Protein AF-A0A0K8Q835-F1 (afdb_monomer_lite)

Radius of gyration: 23.14 Å; chains: 1; bounding box: 72×34×71 Å

Foldseek 3Di:
DDDDDQLVVVVVVQVCLCVVLVAQAEEAEALAQRDQPQARLLNHHDCPPRPPPPDDGDPRYHYFYAQFLVPDPPNPDALVNSLVRRVVVCCVPPNPSRYSYYDDDCQHDSSPRGHHGPCNVVPDPDDDPPPPPPPDPPPDDDDDDDDDDDDD

Secondary structure (DSSP, 8-state):
---SSHHHHHHHHHHHHHHHHT--EEEEETT----SSHHHHHH----TTTTTT--SPPSSEEEE----GGG-SSTT--HHHHHHHHHHHHHHHT-GGGEEEE---SSBTTTTSBPPPTTTGGGS--S-------------PPPPPPP-----

Sequence (152 aa):
MLFNSGAEAVENAVKVARLATGRDAVVAFDHAYHGRTNLTMALTAKAMPYKTNFGPFAPEVYRMPMSYPFREENPSISGAEAAKRAITMIEKQIGGEQVAAIIIEPIQGEGGFIVPAEASCRRWPRGPRTRASSSSPTRSSPASAAPANGSP

pLDDT: mean 85.89, std 21.52, range [29.97, 98.75]

Structure (mmCIF, N/CA/C/O backbone):
data_AF-A0A0K8Q835-F1
#
_entry.id   AF-A0A0K8Q835-F1
#
loop_
_atom_site.group_PDB
_atom_site.id
_atom_site.type_symbol
_atom_site.label_atom_id
_atom_site.label_alt_id
_atom_site.label_comp_id
_atom_site.label_asym_id
_atom_site.label_entity_id
_atom_site.label_seq_id
_atom_site.pdbx_PDB_ins_code
_atom_site.Cartn_x
_atom_site.Cartn_y
_atom_site.Cartn_z
_atom_site.occupancy
_atom_site.B_iso_or_equiv
_atom_site.auth_seq_id
_atom_site.auth_comp_id
_atom_site.auth_asym_id
_atom_site.auth_atom_id
_atom_site.pdbx_PDB_model_num
ATOM 1 N N . MET A 1 1 ? -18.922 8.731 -4.959 1.00 75.62 1 MET A N 1
ATOM 2 C CA . MET A 1 1 ? -18.212 9.839 -4.278 1.00 75.62 1 MET A CA 1
ATOM 3 C C . MET A 1 1 ? -17.278 10.489 -5.285 1.00 75.62 1 MET A C 1
ATOM 5 O O . MET A 1 1 ? -16.808 9.776 -6.164 1.00 75.62 1 MET A O 1
ATOM 9 N N . LEU A 1 2 ? -17.039 11.796 -5.174 1.00 88.81 2 LEU A N 1
ATOM 10 C CA . LEU A 1 2 ? -16.079 12.556 -5.986 1.00 88.81 2 LEU A CA 1
ATOM 11 C C . LEU A 1 2 ? -15.165 13.343 -5.035 1.00 88.81 2 LEU A C 1
ATOM 13 O O . LEU A 1 2 ? -15.630 13.765 -3.977 1.00 88.81 2 LEU A O 1
ATOM 17 N N . PHE A 1 3 ? -13.893 13.509 -5.401 1.00 95.31 3 PHE A N 1
ATOM 18 C CA . PHE A 1 3 ? -12.856 14.168 -4.594 1.00 95.31 3 PHE A CA 1
ATOM 19 C C . PHE A 1 3 ? -11.970 15.055 -5.477 1.00 95.31 3 PHE A C 1
ATOM 21 O O . PHE A 1 3 ? -12.052 14.967 -6.703 1.00 95.31 3 PHE A O 1
ATOM 28 N N . ASN A 1 4 ? -11.111 15.877 -4.870 1.00 95.94 4 ASN A N 1
ATOM 29 C CA . ASN A 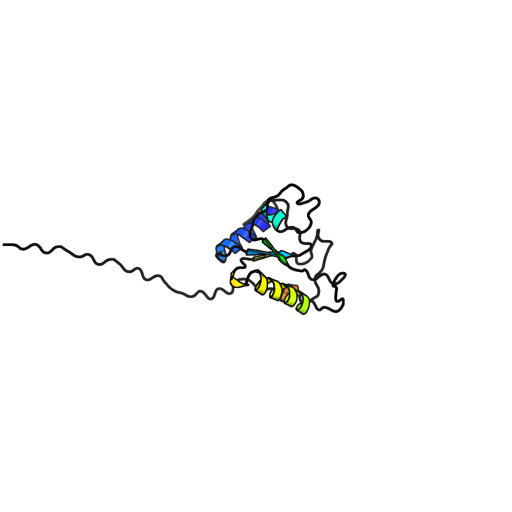1 4 ? -10.275 16.840 -5.594 1.00 95.94 4 ASN A CA 1
ATOM 30 C C . ASN A 1 4 ? -8.906 16.262 -5.975 1.00 95.94 4 ASN A C 1
ATOM 32 O O . ASN A 1 4 ? -8.317 16.651 -6.979 1.00 95.94 4 ASN A O 1
ATOM 36 N N . SER A 1 5 ? -8.383 15.340 -5.168 1.00 97.31 5 SER A N 1
ATOM 37 C CA . SER A 1 5 ? -7.035 14.794 -5.301 1.00 97.31 5 SER A CA 1
ATOM 38 C C . SER A 1 5 ? -7.007 13.267 -5.255 1.00 97.31 5 SER A C 1
ATOM 40 O O . SER A 1 5 ? -7.873 12.611 -4.671 1.00 97.31 5 SER A O 1
ATOM 42 N N . GLY A 1 6 ? -5.945 12.685 -5.822 1.00 96.31 6 GLY A N 1
ATOM 43 C CA . GL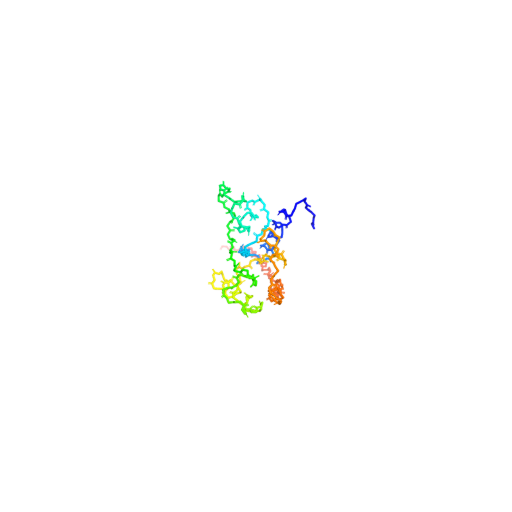Y A 1 6 ? -5.688 11.247 -5.712 1.00 96.31 6 GLY A CA 1
ATOM 44 C C . GLY A 1 6 ? -5.484 10.791 -4.263 1.00 96.31 6 GLY A C 1
ATOM 45 O O . GLY A 1 6 ? -5.922 9.703 -3.900 1.00 96.31 6 GLY A O 1
ATOM 46 N N . ALA A 1 7 ? -4.900 11.643 -3.412 1.00 97.81 7 ALA A N 1
ATOM 47 C CA . ALA A 1 7 ? -4.722 11.331 -1.997 1.00 97.81 7 ALA A CA 1
ATOM 48 C C . ALA A 1 7 ? -6.073 11.208 -1.271 1.00 97.81 7 ALA A C 1
ATOM 50 O O . ALA A 1 7 ? -6.296 10.221 -0.576 1.00 97.81 7 ALA A O 1
ATOM 51 N N . GLU A 1 8 ? -7.009 12.139 -1.493 1.00 98.19 8 GLU A N 1
ATOM 52 C CA . GLU A 1 8 ? -8.368 12.041 -0.935 1.00 98.19 8 GLU A CA 1
ATOM 53 C C . GLU A 1 8 ? -9.107 10.798 -1.440 1.00 98.19 8 GLU A C 1
ATOM 55 O O . GLU A 1 8 ? -9.829 10.155 -0.673 1.00 98.19 8 GLU A O 1
ATOM 60 N N . ALA A 1 9 ? -8.922 10.435 -2.713 1.00 98.19 9 ALA A N 1
ATOM 61 C CA . ALA A 1 9 ? -9.507 9.218 -3.263 1.00 98.19 9 ALA A CA 1
ATOM 62 C C . ALA A 1 9 ? -8.988 7.965 -2.537 1.00 98.19 9 ALA A C 1
ATOM 64 O O . ALA A 1 9 ? -9.788 7.114 -2.145 1.00 98.19 9 ALA A O 1
ATOM 65 N N . VAL A 1 10 ? -7.675 7.876 -2.293 1.00 98.38 10 VAL A N 1
ATOM 66 C CA . VAL A 1 10 ? -7.070 6.764 -1.542 1.00 98.38 10 VAL A CA 1
ATOM 67 C C . VAL A 1 10 ? -7.539 6.746 -0.088 1.00 98.38 10 VAL A C 1
ATOM 69 O O . VAL A 1 10 ? -7.933 5.691 0.408 1.00 98.38 10 VAL A O 1
ATOM 72 N N . GLU A 1 11 ? -7.551 7.889 0.599 1.00 98.62 11 GLU A N 1
ATOM 73 C CA . GLU A 1 11 ? -8.015 7.943 1.989 1.00 98.62 11 GLU A CA 1
ATOM 74 C C . GLU A 1 11 ? -9.463 7.476 2.127 1.00 98.62 11 GLU A C 1
ATOM 76 O O . GLU A 1 11 ? -9.788 6.697 3.025 1.00 98.62 11 GLU A O 1
ATOM 81 N N . ASN A 1 12 ? -10.343 7.899 1.217 1.00 98.31 12 ASN A N 1
ATOM 82 C CA . ASN A 1 12 ? -11.736 7.475 1.262 1.00 98.31 12 ASN A CA 1
ATOM 83 C C . ASN A 1 12 ? -11.921 6.012 0.844 1.00 98.31 12 ASN A C 1
ATOM 85 O O . ASN A 1 12 ? -12.782 5.344 1.414 1.00 98.31 12 ASN A O 1
ATOM 89 N N . ALA A 1 13 ? -11.092 5.476 -0.057 1.00 98.31 13 ALA A N 1
ATOM 90 C CA . ALA A 1 13 ? -11.078 4.043 -0.342 1.00 98.31 13 ALA A CA 1
ATOM 91 C C . ALA A 1 13 ? -10.713 3.222 0.910 1.00 98.31 13 ALA A C 1
ATOM 93 O O . ALA A 1 13 ? -11.407 2.257 1.233 1.00 98.31 13 ALA A O 1
ATOM 94 N N . VAL A 1 14 ? -9.690 3.643 1.666 1.00 98.44 14 VAL A N 1
ATOM 95 C CA . VAL A 1 14 ? -9.309 2.998 2.935 1.00 98.44 14 VAL A CA 1
ATOM 96 C C . VAL A 1 14 ? -10.415 3.128 3.983 1.00 98.44 14 VAL A C 1
ATOM 98 O O . VAL A 1 14 ? -10.734 2.143 4.647 1.00 98.44 14 VAL A O 1
ATOM 101 N N . LYS A 1 15 ? -11.048 4.302 4.109 1.00 98.25 15 LYS A N 1
ATOM 102 C CA . LYS A 1 15 ? -12.185 4.503 5.026 1.00 98.25 15 LYS A CA 1
ATOM 103 C C . LYS A 1 15 ? -13.333 3.546 4.724 1.00 98.25 15 LYS A C 1
ATOM 105 O O . LYS A 1 15 ? -13.849 2.914 5.640 1.00 98.25 15 LYS A O 1
ATOM 110 N N . VAL A 1 16 ? -13.722 3.430 3.453 1.00 98.38 16 VAL A N 1
ATOM 111 C CA . VAL A 1 16 ? -14.793 2.518 3.030 1.00 98.38 16 VAL A CA 1
ATOM 112 C C . VAL A 1 16 ? -14.408 1.069 3.306 1.00 98.38 16 VAL A C 1
ATOM 114 O O . VAL A 1 16 ? -15.234 0.330 3.831 1.00 98.38 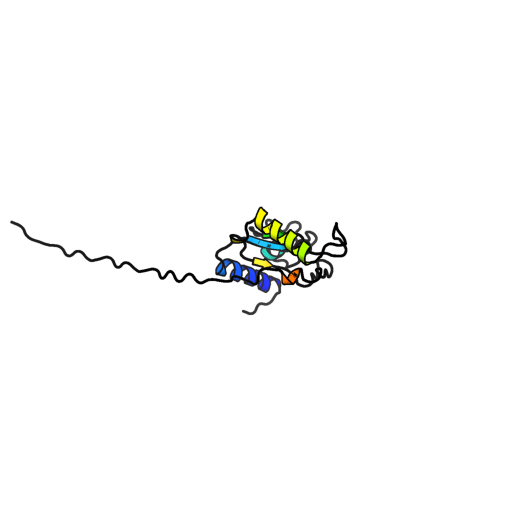16 VAL A O 1
ATOM 117 N N . ALA A 1 17 ? -13.169 0.665 3.010 1.00 98.19 17 ALA A N 1
ATOM 118 C CA . ALA A 1 17 ? -12.713 -0.698 3.263 1.00 98.19 17 ALA A CA 1
ATOM 119 C C . ALA A 1 17 ? -12.744 -1.046 4.758 1.00 98.19 17 ALA A C 1
ATOM 121 O O . ALA A 1 17 ? -13.396 -2.017 5.132 1.00 98.19 17 ALA A O 1
ATOM 122 N N . ARG A 1 18 ? -12.131 -0.214 5.614 1.00 98.50 18 ARG A N 1
ATOM 123 C CA . ARG A 1 18 ? -12.132 -0.407 7.074 1.00 98.50 18 ARG A CA 1
ATOM 124 C C . ARG A 1 18 ? -13.547 -0.472 7.640 1.00 98.50 18 ARG A C 1
ATOM 126 O O . ARG A 1 18 ? -13.853 -1.378 8.410 1.00 98.50 18 ARG A O 1
ATOM 133 N N . LEU A 1 19 ? -14.427 0.436 7.210 1.00 98.25 19 LEU A N 1
ATOM 134 C CA . LEU A 1 19 ? -15.829 0.446 7.632 1.00 98.25 19 LEU A CA 1
ATOM 135 C C . LEU A 1 19 ? -16.577 -0.818 7.184 1.00 98.25 19 LEU A C 1
ATOM 137 O O . LEU A 1 19 ? -17.313 -1.402 7.972 1.00 98.25 19 LEU A O 1
ATOM 141 N N . ALA A 1 20 ? -16.409 -1.234 5.928 1.00 98.31 20 ALA A N 1
ATOM 142 C CA . ALA A 1 20 ? -17.141 -2.362 5.360 1.00 98.31 20 ALA A CA 1
ATOM 143 C C . ALA A 1 20 ? -16.693 -3.712 5.933 1.00 98.31 20 ALA A C 1
ATOM 145 O O . ALA A 1 20 ? -17.505 -4.630 6.031 1.00 98.31 20 ALA A O 1
ATOM 146 N N . THR A 1 21 ? -15.413 -3.852 6.287 1.00 96.94 21 THR A N 1
ATOM 147 C CA . THR A 1 21 ? -14.876 -5.103 6.832 1.00 96.94 21 THR A CA 1
ATOM 148 C C . THR A 1 21 ? -14.859 -5.143 8.357 1.00 96.94 21 THR A C 1
ATOM 150 O O . THR A 1 21 ? -14.796 -6.238 8.907 1.00 96.94 21 THR A O 1
ATOM 153 N N . GLY A 1 22 ? -14.865 -3.988 9.034 1.00 98.00 22 GLY A N 1
ATOM 154 C CA . GLY A 1 22 ? -14.648 -3.888 10.482 1.00 98.00 22 GLY A CA 1
ATOM 155 C C . GLY A 1 22 ? -13.226 -4.273 10.905 1.00 98.00 22 GLY A C 1
ATOM 156 O O . GLY A 1 22 ? -13.042 -4.833 11.978 1.00 98.00 22 GLY A O 1
ATOM 157 N N . ARG A 1 23 ? -12.240 -4.048 10.029 1.00 98.25 23 ARG A N 1
ATOM 158 C CA . ARG A 1 23 ? -10.836 -4.464 10.203 1.00 98.25 23 ARG A CA 1
ATOM 159 C C . ARG A 1 23 ? -9.919 -3.261 10.033 1.00 98.25 23 ARG A C 1
ATOM 161 O O . ARG A 1 23 ? -10.296 -2.315 9.339 1.00 98.25 23 ARG A O 1
ATOM 168 N N . ASP A 1 24 ? -8.699 -3.345 10.556 1.00 98.50 24 ASP A N 1
ATOM 169 C CA . ASP A 1 24 ? -7.794 -2.192 10.604 1.00 98.50 24 ASP A CA 1
ATOM 170 C C . ASP A 1 24 ? -6.651 -2.247 9.586 1.00 98.50 24 ASP A C 1
ATOM 172 O O . ASP A 1 24 ? -6.313 -1.213 8.990 1.00 98.50 24 ASP A O 1
ATOM 176 N N . ALA A 1 25 ? -6.074 -3.429 9.347 1.00 98.62 25 ALA A N 1
ATOM 177 C CA . ALA A 1 25 ? -4.826 -3.546 8.604 1.00 98.62 25 ALA A CA 1
ATOM 178 C C . ALA A 1 25 ? -4.997 -3.221 7.114 1.00 98.62 25 ALA A C 1
ATOM 180 O O . ALA A 1 25 ? -5.876 -3.749 6.424 1.00 98.62 25 ALA A O 1
ATOM 181 N N . VAL A 1 26 ? -4.105 -2.378 6.597 1.00 98.75 26 VAL A N 1
ATOM 182 C CA . VAL A 1 26 ? -4.006 -2.042 5.175 1.00 98.75 26 VAL A CA 1
ATOM 183 C C . VAL A 1 26 ? -2.644 -2.475 4.657 1.00 98.75 26 VAL A C 1
ATOM 185 O O . VAL A 1 26 ? -1.606 -2.093 5.193 1.00 98.75 26 VAL A O 1
ATOM 188 N N . VAL A 1 27 ? -2.645 -3.266 3.591 1.00 98.75 27 VAL A N 1
ATOM 189 C CA . VAL A 1 27 ? -1.427 -3.743 2.938 1.00 98.75 27 VAL A CA 1
ATOM 190 C C . VAL A 1 27 ? -1.114 -2.869 1.730 1.00 98.75 27 VAL A C 1
ATOM 192 O O . VAL A 1 27 ? -1.941 -2.750 0.828 1.00 98.75 27 VAL A O 1
ATOM 195 N N . ALA A 1 28 ? 0.093 -2.311 1.696 1.00 98.50 28 ALA A N 1
ATOM 196 C CA . ALA A 1 28 ? 0.700 -1.662 0.536 1.00 98.50 28 ALA A CA 1
ATOM 197 C C . ALA A 1 28 ? 1.971 -2.421 0.111 1.00 98.50 28 ALA A C 1
ATOM 199 O O . ALA A 1 28 ? 2.420 -3.340 0.799 1.00 98.50 28 ALA A O 1
ATOM 200 N N . PHE A 1 29 ? 2.571 -2.042 -1.015 1.00 98.56 29 PHE A N 1
ATOM 201 C CA . PHE A 1 29 ? 3.712 -2.763 -1.588 1.00 98.56 29 PHE A CA 1
ATOM 202 C C . PHE A 1 29 ? 5.003 -1.951 -1.565 1.00 98.56 29 PHE A C 1
ATOM 204 O O . PHE A 1 29 ? 4.997 -0.720 -1.457 1.00 98.56 29 PHE A O 1
ATOM 211 N N . ASP A 1 30 ? 6.126 -2.650 -1.689 1.00 98.56 30 ASP A N 1
ATOM 212 C CA . ASP A 1 30 ? 7.397 -2.025 -2.041 1.00 98.56 30 ASP A CA 1
ATOM 213 C C . ASP A 1 30 ? 7.254 -1.196 -3.319 1.00 98.56 30 ASP A C 1
ATOM 215 O O . ASP A 1 30 ? 6.479 -1.535 -4.209 1.00 98.56 30 ASP A O 1
ATOM 219 N N . HIS A 1 31 ? 7.987 -0.083 -3.390 1.00 98.31 31 HIS A N 1
ATOM 220 C CA . HIS A 1 31 ? 7.946 0.893 -4.490 1.00 98.31 31 HIS A CA 1
ATOM 221 C C . HIS A 1 31 ? 6.613 1.644 -4.690 1.00 98.31 31 HIS A C 1
ATOM 223 O O . HIS A 1 31 ? 6.520 2.458 -5.604 1.00 98.31 31 HIS A O 1
ATOM 229 N N . ALA A 1 32 ? 5.608 1.445 -3.831 1.00 98.31 32 ALA A N 1
ATOM 230 C CA . ALA A 1 32 ? 4.316 2.119 -3.963 1.00 98.31 32 ALA A CA 1
ATOM 231 C C . ALA A 1 32 ? 4.383 3.633 -3.693 1.00 98.31 32 ALA A C 1
ATOM 233 O O . ALA A 1 32 ? 5.147 4.096 -2.833 1.00 98.31 32 ALA A O 1
ATOM 234 N N . TYR A 1 33 ? 3.509 4.387 -4.361 1.00 98.56 33 TYR A N 1
ATOM 235 C CA . TYR A 1 33 ? 3.228 5.791 -4.070 1.00 98.56 33 TYR A CA 1
ATOM 236 C C . TYR A 1 33 ? 1.724 6.059 -4.094 1.00 98.56 33 TYR A C 1
ATOM 238 O O . TYR A 1 33 ? 1.041 5.830 -5.087 1.00 98.56 33 TYR A O 1
ATOM 246 N N . HIS A 1 34 ? 1.203 6.597 -2.992 1.00 98.56 34 HIS A N 1
ATOM 247 C CA . HIS A 1 34 ? -0.237 6.809 -2.830 1.00 98.56 34 HIS A CA 1
ATOM 248 C C . HIS A 1 34 ? -0.621 8.233 -2.419 1.00 98.56 34 HIS A C 1
ATOM 250 O O . HIS A 1 34 ? -1.808 8.521 -2.274 1.00 98.56 34 HIS A O 1
ATOM 256 N N . GLY A 1 35 ? 0.351 9.135 -2.248 1.00 97.81 35 GLY A N 1
ATOM 257 C CA . GLY A 1 35 ? 0.099 10.541 -1.936 1.00 97.81 35 GLY A CA 1
ATOM 258 C C . GLY A 1 35 ? 0.969 11.096 -0.810 1.00 97.81 35 GLY A C 1
ATOM 259 O O . GLY A 1 35 ? 1.960 10.491 -0.405 1.00 97.81 35 GLY A O 1
ATOM 260 N N . ARG A 1 36 ? 0.599 12.295 -0.342 1.00 98.38 36 ARG A N 1
ATOM 261 C CA . ARG A 1 36 ? 1.381 13.114 0.605 1.00 98.38 36 ARG A CA 1
ATOM 262 C C . ARG A 1 36 ? 0.617 13.545 1.864 1.00 98.38 36 ARG A C 1
ATOM 264 O O . ARG A 1 36 ? 1.106 14.368 2.627 1.00 98.38 3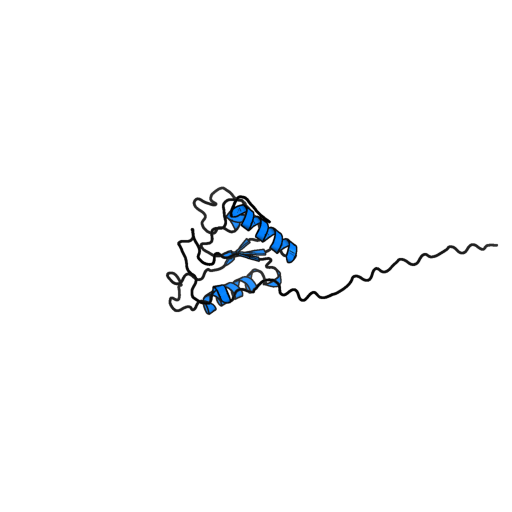6 ARG A O 1
ATOM 271 N N . THR A 1 37 ? -0.578 13.013 2.091 1.00 98.56 37 THR A N 1
ATOM 272 C CA . THR A 1 37 ? -1.266 13.131 3.388 1.00 98.56 37 THR A CA 1
ATOM 273 C C . THR A 1 37 ? -0.684 12.121 4.381 1.00 98.56 37 THR A C 1
ATOM 275 O O . THR A 1 37 ? 0.031 11.208 3.978 1.00 98.56 37 THR A O 1
ATOM 278 N N . ASN A 1 38 ? -0.969 12.237 5.683 1.00 98.69 38 ASN A N 1
ATOM 279 C CA . ASN A 1 38 ? -0.349 11.370 6.697 1.00 98.69 38 ASN A CA 1
ATOM 280 C C . ASN A 1 38 ? -0.550 9.862 6.416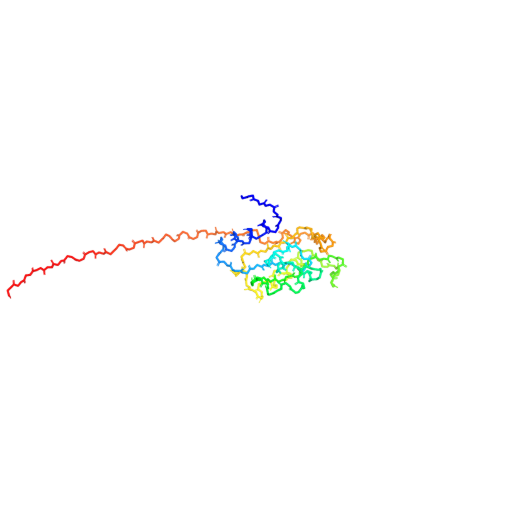 1.00 98.69 38 ASN A C 1
ATOM 282 O O . ASN A 1 38 ? 0.423 9.104 6.409 1.00 98.69 38 ASN A O 1
ATOM 286 N N . LEU A 1 39 ? -1.778 9.439 6.090 1.00 98.69 39 LEU A N 1
ATOM 287 C CA . LEU A 1 39 ? -2.070 8.050 5.718 1.00 98.69 39 LEU A CA 1
ATOM 288 C C . LEU A 1 39 ? -1.424 7.668 4.383 1.00 98.69 39 LEU A C 1
ATOM 290 O O . LEU A 1 39 ? -0.812 6.609 4.263 1.00 98.69 39 LEU A O 1
ATOM 294 N N . THR A 1 40 ? -1.521 8.522 3.366 1.00 98.62 40 THR A N 1
ATOM 295 C CA . THR A 1 40 ? -0.971 8.185 2.046 1.00 98.62 40 THR A CA 1
ATOM 296 C C . THR A 1 40 ? 0.562 8.191 2.015 1.00 98.62 40 THR A C 1
ATOM 298 O O . THR A 1 40 ? 1.155 7.413 1.267 1.00 98.62 40 THR A O 1
ATOM 301 N N . MET A 1 41 ? 1.222 8.946 2.898 1.00 98.62 41 MET A N 1
ATOM 302 C CA . MET A 1 41 ? 2.655 8.827 3.185 1.00 98.62 41 MET A CA 1
ATOM 303 C C . MET A 1 41 ? 2.987 7.511 3.896 1.00 98.62 41 MET A C 1
ATOM 305 O O . MET A 1 41 ? 4.017 6.905 3.596 1.00 98.62 41 MET A O 1
ATOM 309 N N . ALA A 1 42 ? 2.128 7.031 4.804 1.00 98.62 42 ALA A N 1
ATOM 310 C CA . ALA A 1 42 ? 2.286 5.714 5.427 1.00 98.62 42 ALA A CA 1
ATOM 311 C C . ALA A 1 42 ? 2.295 4.601 4.362 1.00 98.62 42 ALA A C 1
ATOM 313 O O . ALA A 1 42 ? 3.208 3.768 4.342 1.00 98.62 42 ALA A O 1
ATOM 314 N N . LEU A 1 43 ? 1.329 4.665 3.436 1.00 98.62 43 LEU A N 1
ATOM 315 C CA . LEU A 1 43 ? 1.168 3.748 2.303 1.00 98.62 43 LEU A CA 1
ATOM 316 C C . LEU A 1 43 ? 2.305 3.873 1.271 1.00 98.62 43 LEU A C 1
ATOM 318 O O . LEU A 1 43 ? 2.722 2.876 0.689 1.00 98.62 43 LEU A O 1
ATOM 322 N N . THR A 1 44 ? 2.857 5.073 1.083 1.00 98.62 44 THR A N 1
ATOM 323 C CA . THR A 1 44 ? 3.997 5.329 0.187 1.00 98.62 44 THR A CA 1
ATOM 324 C C . THR A 1 44 ? 5.286 4.699 0.730 1.00 98.62 44 THR A C 1
ATOM 326 O O . THR A 1 44 ? 5.600 4.798 1.920 1.00 98.62 44 THR A O 1
ATOM 329 N N . ALA A 1 45 ? 6.060 4.042 -0.138 1.00 98.19 45 ALA A N 1
ATOM 330 C CA . ALA A 1 45 ? 7.280 3.330 0.241 1.00 98.19 45 ALA A 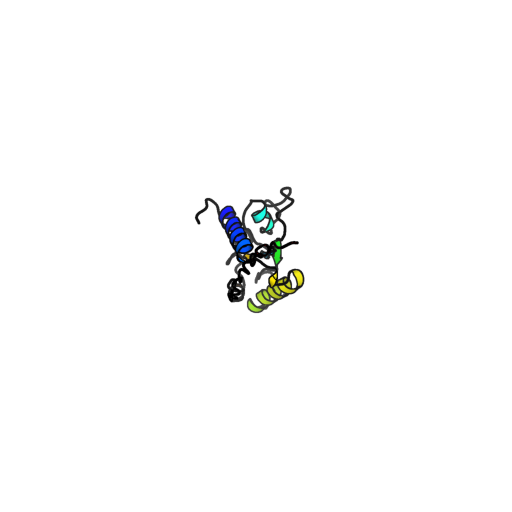CA 1
ATOM 331 C C . ALA A 1 45 ? 8.497 4.261 0.377 1.00 98.19 45 ALA A C 1
ATOM 333 O O . ALA A 1 45 ? 9.180 4.250 1.401 1.00 98.19 45 ALA A O 1
ATOM 334 N N . LYS A 1 46 ? 8.769 5.082 -0.644 1.00 97.25 46 LYS A N 1
ATOM 335 C CA . LYS A 1 46 ? 9.989 5.900 -0.727 1.00 97.25 46 LYS A CA 1
ATOM 336 C C . LYS A 1 46 ? 9.992 7.019 0.321 1.00 97.25 46 LYS A C 1
ATOM 338 O O . LYS A 1 46 ? 9.069 7.827 0.368 1.00 97.25 46 LYS A O 1
ATOM 343 N N . ALA A 1 47 ? 11.051 7.090 1.133 1.00 96.50 47 ALA A N 1
ATOM 344 C CA . ALA A 1 47 ? 11.144 8.064 2.220 1.00 96.50 47 ALA A CA 1
ATOM 345 C C . ALA A 1 47 ? 11.542 9.478 1.766 1.00 96.50 47 ALA A C 1
ATOM 347 O O . ALA A 1 47 ? 10.930 10.449 2.191 1.00 96.50 47 ALA A O 1
ATOM 348 N N . MET A 1 48 ? 12.531 9.619 0.882 1.00 94.50 48 MET A N 1
ATOM 349 C CA . MET A 1 48 ? 12.925 10.923 0.336 1.00 94.50 48 MET A CA 1
ATOM 350 C C . MET A 1 48 ? 12.300 11.151 -1.047 1.00 94.50 48 MET A C 1
ATOM 352 O O . MET A 1 48 ? 12.422 10.268 -1.899 1.00 94.50 48 MET A O 1
ATOM 356 N N . PRO A 1 49 ? 11.687 12.315 -1.325 1.00 95.00 49 PRO A N 1
ATOM 357 C CA . PRO A 1 49 ? 11.436 13.454 -0.429 1.00 95.00 49 PRO A CA 1
ATOM 358 C C . PRO A 1 49 ? 10.088 13.372 0.324 1.00 95.00 49 PRO A C 1
ATOM 360 O O . PRO A 1 49 ? 9.639 14.363 0.887 1.00 95.00 49 PRO A O 1
ATOM 363 N N . TYR A 1 50 ? 9.391 12.233 0.283 1.00 95.31 50 TYR A N 1
ATOM 364 C CA . TYR A 1 50 ? 7.960 12.171 0.603 1.00 95.31 50 TYR A CA 1
ATOM 365 C C . TYR A 1 50 ? 7.605 11.973 2.083 1.00 95.31 50 TYR A C 1
ATOM 367 O O . TYR A 1 50 ? 6.476 12.256 2.449 1.00 95.31 50 TYR A O 1
ATOM 375 N N . LYS A 1 51 ? 8.510 11.463 2.924 1.00 97.81 51 LYS A N 1
ATOM 376 C CA . LYS A 1 51 ? 8.226 11.004 4.302 1.00 97.81 51 LYS A CA 1
ATOM 377 C C . LYS A 1 51 ? 9.203 11.546 5.340 1.00 97.81 51 LYS A C 1
ATOM 379 O O . LYS A 1 51 ? 8.851 11.650 6.512 1.00 97.81 51 LYS A O 1
ATOM 384 N N . THR A 1 52 ? 10.442 11.827 4.953 1.00 97.19 52 THR A N 1
ATOM 385 C CA . THR A 1 52 ? 11.484 12.253 5.894 1.00 97.19 52 THR A CA 1
ATOM 386 C C . THR A 1 52 ? 11.012 13.450 6.720 1.00 97.19 52 THR A C 1
ATOM 388 O O . THR A 1 52 ? 10.605 14.462 6.163 1.00 97.19 52 THR A O 1
ATOM 391 N N . ASN A 1 53 ? 11.069 13.315 8.048 1.00 97.50 53 ASN A N 1
ATOM 392 C CA . ASN A 1 53 ? 10.652 14.317 9.039 1.00 97.50 53 ASN A CA 1
ATOM 393 C C . ASN A 1 53 ? 9.143 14.651 9.100 1.00 97.50 53 ASN A C 1
ATOM 395 O O . ASN A 1 53 ? 8.780 15.622 9.754 1.00 97.50 53 ASN A O 1
ATOM 399 N N . PHE A 1 54 ? 8.257 13.851 8.489 1.00 97.38 54 PHE A N 1
ATOM 400 C CA . PHE A 1 54 ? 6.794 14.070 8.535 1.00 97.38 54 PHE A CA 1
ATOM 401 C C . PHE A 1 54 ? 6.015 13.077 9.416 1.00 97.38 54 PHE A C 1
ATOM 403 O O . PHE A 1 54 ? 4.785 13.118 9.453 1.00 97.38 54 PHE A O 1
ATOM 410 N N . GLY A 1 55 ? 6.710 12.159 10.092 1.00 96.25 55 GLY A N 1
ATOM 411 C CA . GLY A 1 55 ? 6.094 11.188 11.000 1.00 96.25 55 GLY A CA 1
ATOM 412 C C . GLY A 1 55 ? 5.718 11.775 12.374 1.00 96.25 55 GLY A C 1
ATOM 413 O O . GLY A 1 55 ? 6.070 12.917 12.669 1.00 96.25 55 GLY A O 1
ATOM 414 N N . PRO A 1 56 ? 5.056 10.986 13.244 1.00 97.81 56 PRO A N 1
ATOM 415 C CA . PRO A 1 56 ? 4.660 9.590 13.039 1.00 97.81 56 PRO A CA 1
ATOM 416 C C . PRO A 1 56 ? 3.499 9.437 12.040 1.00 97.81 56 PRO A C 1
ATOM 418 O O . PRO A 1 56 ? 2.663 10.325 11.873 1.00 97.81 56 PRO A O 1
ATOM 421 N N . PHE A 1 57 ? 3.470 8.306 11.337 1.00 98.62 57 PHE A N 1
ATOM 422 C CA . PHE A 1 57 ? 2.472 8.021 10.302 1.00 98.62 57 PHE A CA 1
ATOM 423 C C . PHE A 1 57 ? 1.287 7.222 10.841 1.00 98.62 57 PHE A C 1
ATOM 425 O O . PHE A 1 57 ? 1.388 6.585 11.888 1.00 98.62 57 PHE A O 1
ATOM 432 N N . ALA A 1 58 ? 0.187 7.232 10.086 1.00 98.50 58 ALA A N 1
ATOM 433 C CA . ALA A 1 58 ? -1.007 6.456 10.383 1.00 98.50 58 ALA A CA 1
ATOM 434 C C . ALA A 1 58 ? -0.656 4.974 10.638 1.00 98.50 58 ALA A C 1
ATOM 436 O O . ALA A 1 58 ? 0.095 4.386 9.850 1.00 98.50 58 ALA A O 1
ATOM 437 N N . PRO A 1 59 ? -1.189 4.376 11.717 1.00 98.56 59 PRO A N 1
ATOM 438 C CA . PRO A 1 59 ? -0.880 3.004 12.098 1.00 98.56 59 PRO A CA 1
ATOM 439 C C . PRO A 1 59 ? -1.603 1.982 11.208 1.00 98.56 59 PRO A C 1
ATOM 441 O O . PRO A 1 59 ? -2.430 2.335 10.356 1.00 98.56 59 PRO A O 1
ATOM 444 N N . GLU A 1 60 ? -1.313 0.700 11.451 1.00 98.50 60 GLU A N 1
ATOM 445 C CA . GLU A 1 60 ? -1.944 -0.446 10.783 1.00 98.50 60 GLU A CA 1
ATOM 446 C C . GLU A 1 60 ? -1.733 -0.458 9.262 1.00 98.50 60 GLU A C 1
ATOM 448 O O . GLU A 1 60 ? -2.616 -0.826 8.483 1.00 98.50 60 GLU A O 1
ATOM 453 N N . VAL A 1 61 ? -0.536 -0.044 8.834 1.00 98.69 61 VAL A N 1
ATOM 454 C CA . VAL A 1 61 ? -0.074 -0.124 7.446 1.00 98.69 61 VAL A CA 1
ATOM 455 C C . VAL A 1 61 ? 1.113 -1.073 7.353 1.00 98.69 61 VAL A C 1
ATOM 457 O O . VAL A 1 61 ? 2.165 -0.833 7.945 1.00 98.69 61 VAL A O 1
ATOM 460 N N . TYR A 1 62 ? 0.957 -2.121 6.552 1.00 98.75 62 TYR A N 1
ATOM 461 C CA . TYR A 1 62 ? 1.949 -3.175 6.367 1.00 98.75 62 TYR A CA 1
ATOM 462 C C . TYR A 1 62 ? 2.465 -3.176 4.935 1.00 98.75 62 TYR A C 1
ATOM 464 O O . TYR A 1 62 ? 1.715 -2.911 3.994 1.00 98.75 62 TYR A O 1
ATOM 472 N N . ARG A 1 63 ? 3.753 -3.481 4.763 1.00 98.56 63 ARG A N 1
ATOM 473 C CA . ARG A 1 63 ? 4.408 -3.472 3.454 1.00 98.56 63 ARG A CA 1
ATOM 474 C C . ARG A 1 63 ? 4.775 -4.879 3.008 1.00 98.56 63 ARG A C 1
ATOM 476 O O . ARG A 1 63 ? 5.388 -5.618 3.771 1.00 98.56 63 ARG A O 1
ATOM 483 N N . MET A 1 64 ? 4.399 -5.217 1.780 1.00 98.31 64 MET A N 1
ATOM 484 C CA . MET A 1 64 ? 4.621 -6.527 1.169 1.00 98.31 64 MET A CA 1
ATOM 485 C C . MET A 1 64 ? 5.504 -6.432 -0.080 1.00 98.31 64 MET A C 1
ATOM 487 O O . MET A 1 64 ? 5.497 -5.398 -0.757 1.00 98.31 64 MET A O 1
ATOM 491 N N . PRO A 1 65 ? 6.224 -7.514 -0.430 1.00 97.94 65 PRO A N 1
ATOM 492 C CA . PRO A 1 65 ? 7.097 -7.525 -1.593 1.00 97.94 65 PRO A CA 1
ATOM 493 C C . PRO A 1 65 ? 6.297 -7.381 -2.884 1.00 97.94 65 PRO A C 1
ATOM 495 O O . PRO A 1 65 ? 5.307 -8.085 -3.108 1.00 97.94 65 PRO A O 1
ATOM 498 N N . MET A 1 66 ? 6.759 -6.489 -3.754 1.00 97.50 66 MET A N 1
ATOM 499 C CA . MET A 1 66 ? 6.219 -6.313 -5.099 1.00 97.50 66 MET A CA 1
ATOM 500 C C . MET A 1 66 ? 6.754 -7.392 -6.054 1.00 97.50 66 MET A C 1
ATOM 502 O O . MET A 1 66 ? 7.797 -7.994 -5.807 1.00 97.50 66 MET A O 1
ATOM 506 N N . SER A 1 67 ? 6.044 -7.641 -7.156 1.00 97.25 67 SER A N 1
ATOM 507 C CA . SER A 1 67 ? 6.608 -8.352 -8.307 1.00 97.25 67 SER A CA 1
ATOM 508 C C . SER A 1 67 ? 7.355 -7.347 -9.177 1.00 97.25 67 SER A C 1
ATOM 510 O O . SER A 1 67 ? 6.717 -6.529 -9.839 1.00 97.25 67 SER A O 1
ATOM 512 N N . TYR A 1 68 ? 8.687 -7.394 -9.169 1.00 97.38 68 TYR A N 1
ATOM 513 C CA . TYR A 1 68 ? 9.520 -6.489 -9.964 1.00 97.38 68 TYR A CA 1
ATOM 514 C C . TYR A 1 68 ? 10.491 -7.290 -10.840 1.00 97.38 68 TYR A C 1
ATOM 516 O O . TYR A 1 68 ? 11.649 -7.447 -10.462 1.00 97.38 68 TYR A O 1
ATOM 524 N N . PRO A 1 69 ? 10.060 -7.753 -12.033 1.00 95.56 69 PRO A N 1
ATOM 525 C CA . PRO A 1 69 ? 10.788 -8.747 -12.833 1.00 95.56 69 PRO A CA 1
ATOM 526 C C . PRO A 1 69 ? 12.275 -8.446 -13.054 1.00 95.56 69 PRO A C 1
ATOM 528 O O . PRO A 1 69 ? 13.106 -9.341 -12.981 1.00 95.56 69 PRO A O 1
ATOM 531 N N . PHE A 1 70 ? 12.624 -7.176 -13.276 1.00 96.38 70 PHE A N 1
ATOM 532 C CA . PHE A 1 70 ? 14.006 -6.756 -13.518 1.00 96.38 70 PHE A CA 1
ATOM 533 C C . PHE A 1 70 ? 14.923 -6.875 -12.285 1.00 96.38 70 PHE A C 1
ATOM 535 O O . PHE A 1 70 ? 16.141 -6.907 -12.435 1.00 96.38 70 PHE A O 1
ATOM 542 N N . ARG A 1 71 ? 14.364 -6.899 -11.069 1.00 96.81 71 ARG A N 1
ATOM 543 C CA . ARG A 1 71 ? 15.116 -6.910 -9.802 1.00 96.81 71 ARG A CA 1
ATOM 544 C C . ARG A 1 71 ? 14.756 -8.068 -8.878 1.00 96.81 71 ARG A C 1
ATOM 546 O O . ARG A 1 71 ? 15.123 -8.034 -7.707 1.00 96.81 71 ARG A O 1
ATOM 553 N N . GLU A 1 72 ? 14.039 -9.071 -9.371 1.00 96.88 72 GLU A N 1
ATOM 554 C CA . GLU A 1 72 ? 13.801 -10.283 -8.592 1.00 96.88 72 GLU A CA 1
ATOM 555 C C . GLU A 1 72 ? 15.128 -11.008 -8.338 1.00 96.88 72 GLU A C 1
ATOM 557 O O . GLU A 1 72 ? 15.926 -11.201 -9.255 1.00 96.88 72 GLU A O 1
ATOM 562 N N . GLU A 1 73 ? 15.349 -11.449 -7.098 1.00 96.94 73 GLU A N 1
ATOM 563 C CA . GLU A 1 73 ? 16.519 -12.265 -6.738 1.00 96.94 73 GLU A CA 1
ATOM 564 C C . GLU A 1 73 ? 16.562 -13.576 -7.530 1.00 96.94 73 GLU A C 1
ATOM 566 O O . GLU A 1 73 ? 17.633 -14.061 -7.888 1.00 96.94 73 GLU A O 1
ATOM 571 N N . ASN A 1 74 ? 15.384 -14.131 -7.832 1.00 95.56 74 ASN A N 1
ATOM 572 C CA . ASN A 1 74 ? 15.210 -15.202 -8.801 1.00 95.56 74 ASN A CA 1
ATOM 573 C C . ASN A 1 74 ? 14.622 -14.614 -10.097 1.00 95.56 74 ASN A C 1
ATOM 575 O O . ASN A 1 74 ? 13.406 -14.416 -10.159 1.00 95.56 74 ASN A O 1
ATOM 579 N N . PRO A 1 75 ? 15.427 -14.405 -11.156 1.00 94.31 75 PRO A N 1
ATOM 580 C CA . PRO A 1 75 ? 14.949 -13.827 -12.415 1.00 94.31 75 PRO A CA 1
ATOM 581 C C . PRO A 1 75 ? 13.881 -14.663 -13.133 1.00 94.31 75 PRO A C 1
ATOM 583 O O . PRO A 1 75 ? 13.201 -14.157 -14.020 1.00 94.31 75 PRO A O 1
ATOM 586 N N . SER A 1 76 ? 13.741 -15.946 -12.779 1.00 95.06 76 SER A N 1
ATOM 587 C CA . SER A 1 76 ? 12.769 -16.866 -13.385 1.00 95.06 76 SER A CA 1
ATOM 588 C C . SER A 1 76 ? 11.458 -16.970 -12.602 1.00 95.06 76 SER A C 1
ATOM 590 O O . SER A 1 76 ? 10.605 -17.781 -12.959 1.00 95.06 76 SER A O 1
ATOM 592 N N . ILE A 1 77 ? 11.284 -16.194 -11.525 1.00 95.88 77 ILE A N 1
ATOM 593 C CA . ILE A 1 77 ? 10.054 -16.232 -10.732 1.00 95.88 77 ILE A CA 1
ATOM 594 C C . ILE A 1 77 ? 8.850 -15.803 -11.579 1.00 95.88 77 ILE A C 1
ATOM 596 O O . ILE A 1 77 ? 8.834 -14.751 -12.221 1.00 95.88 77 ILE A O 1
ATOM 600 N N . SER A 1 78 ? 7.802 -16.616 -11.561 1.00 95.44 78 SER A N 1
ATOM 601 C CA . SER A 1 78 ? 6.537 -16.284 -12.210 1.00 95.44 78 SER A CA 1
ATOM 602 C C . SER A 1 78 ? 5.740 -15.262 -11.394 1.00 95.44 78 SER A C 1
ATOM 604 O O . SER A 1 78 ? 5.858 -15.165 -10.168 1.00 95.44 78 SER A O 1
ATOM 606 N N . GLY A 1 79 ? 4.821 -14.539 -12.040 1.00 93.06 79 GLY A N 1
ATOM 607 C CA . GLY A 1 79 ? 3.918 -13.641 -11.314 1.00 93.06 79 GLY A CA 1
ATOM 608 C C . GLY A 1 79 ? 3.021 -14.371 -10.309 1.00 93.06 79 GLY A C 1
ATOM 609 O O . GLY A 1 79 ? 2.709 -13.828 -9.250 1.00 93.06 79 GLY A O 1
ATOM 610 N N . ALA A 1 80 ? 2.661 -15.630 -10.576 1.00 93.81 80 ALA A N 1
ATOM 611 C CA . ALA A 1 80 ? 1.898 -16.455 -9.641 1.00 93.81 80 ALA A CA 1
ATOM 612 C C . ALA A 1 80 ? 2.689 -16.780 -8.361 1.00 93.81 80 ALA A C 1
ATOM 614 O O . ALA A 1 80 ? 2.113 -16.771 -7.267 1.00 93.81 80 ALA A O 1
ATOM 615 N N . GLU A 1 81 ? 3.992 -17.043 -8.490 1.00 95.62 81 GLU A N 1
ATOM 616 C CA . GLU A 1 81 ? 4.904 -17.266 -7.366 1.00 95.62 81 GLU A CA 1
ATOM 617 C C . GLU A 1 81 ? 5.159 -15.977 -6.587 1.00 95.62 81 GLU A C 1
ATOM 619 O O . GLU A 1 81 ? 5.067 -15.997 -5.361 1.00 95.62 81 GLU A O 1
ATOM 624 N N . ALA A 1 82 ? 5.365 -14.848 -7.271 1.00 96.00 82 ALA A N 1
ATOM 625 C CA . ALA A 1 82 ? 5.496 -13.543 -6.624 1.00 96.00 82 ALA A CA 1
ATOM 626 C C . ALA A 1 82 ? 4.235 -13.180 -5.811 1.00 96.00 82 ALA A C 1
ATOM 628 O O . ALA A 1 82 ? 4.330 -12.773 -4.651 1.00 96.00 82 ALA A O 1
ATOM 629 N N . ALA A 1 83 ? 3.040 -13.421 -6.364 1.00 95.56 83 ALA A N 1
ATOM 630 C CA . ALA A 1 83 ? 1.787 -13.249 -5.631 1.00 95.56 83 ALA A CA 1
ATOM 631 C C . ALA A 1 83 ? 1.664 -14.233 -4.455 1.00 95.56 83 ALA A C 1
ATOM 633 O O . ALA A 1 83 ? 1.230 -13.849 -3.371 1.00 95.56 83 ALA A O 1
ATOM 634 N N . LYS A 1 84 ? 2.068 -15.503 -4.629 1.00 96.00 84 LYS A N 1
ATOM 635 C CA . LYS A 1 84 ? 2.074 -16.496 -3.540 1.00 96.00 84 LYS A CA 1
ATOM 636 C C . LYS A 1 84 ? 2.989 -16.054 -2.395 1.00 96.00 84 LYS A C 1
ATOM 638 O O . LYS A 1 84 ? 2.561 -16.137 -1.250 1.00 96.00 84 LYS A O 1
ATOM 643 N N . ARG A 1 85 ? 4.190 -15.551 -2.702 1.00 97.25 85 ARG A N 1
ATOM 644 C CA . ARG A 1 85 ? 5.146 -14.996 -1.731 1.00 97.25 85 ARG A CA 1
ATOM 645 C C . ARG A 1 85 ? 4.489 -13.908 -0.885 1.00 97.25 85 ARG A C 1
ATOM 647 O O . ARG A 1 85 ? 4.485 -14.014 0.339 1.00 97.25 85 ARG A O 1
ATOM 654 N N . ALA A 1 86 ? 3.884 -12.912 -1.529 1.00 97.38 86 ALA A N 1
ATOM 655 C CA . ALA A 1 86 ? 3.227 -11.819 -0.821 1.00 97.38 86 ALA A CA 1
ATOM 656 C C . ALA A 1 86 ? 2.022 -12.301 0.011 1.00 97.38 86 ALA A C 1
ATOM 658 O O . ALA A 1 86 ? 1.912 -11.951 1.179 1.00 97.38 86 ALA A O 1
ATOM 659 N N . ILE A 1 87 ? 1.162 -13.168 -0.538 1.00 96.69 87 ILE A N 1
ATOM 660 C CA . ILE A 1 87 ? 0.004 -13.724 0.188 1.00 96.69 87 ILE A CA 1
ATOM 661 C C . ILE A 1 87 ? 0.445 -14.522 1.422 1.00 96.69 87 ILE A C 1
ATOM 663 O O . ILE A 1 87 ? -0.124 -14.354 2.497 1.00 96.69 87 ILE A O 1
ATOM 667 N N . THR A 1 88 ? 1.463 -15.377 1.294 1.00 97.62 88 THR A N 1
ATOM 668 C CA . THR A 1 88 ? 1.993 -16.140 2.432 1.00 97.62 88 THR A CA 1
ATOM 669 C C . THR A 1 88 ? 2.551 -15.215 3.513 1.00 97.62 88 THR A C 1
ATOM 671 O O . THR A 1 88 ? 2.338 -15.476 4.694 1.00 97.62 88 THR A O 1
ATOM 674 N N . MET A 1 89 ? 3.215 -14.123 3.130 1.00 98.38 89 MET A N 1
ATOM 675 C CA . MET A 1 89 ? 3.737 -13.138 4.076 1.00 98.38 89 MET A CA 1
ATOM 676 C C . MET A 1 89 ? 2.616 -12.380 4.799 1.00 98.38 89 MET A C 1
ATOM 678 O O . MET A 1 89 ? 2.662 -12.273 6.021 1.00 98.38 89 MET A O 1
ATOM 682 N N . ILE A 1 90 ? 1.571 -11.951 4.081 1.00 98.00 90 ILE A N 1
ATOM 683 C CA . ILE A 1 90 ? 0.371 -11.329 4.669 1.00 98.00 90 ILE A CA 1
ATOM 684 C C . ILE A 1 90 ? -0.258 -12.260 5.710 1.00 98.00 90 ILE A C 1
ATOM 686 O O . ILE A 1 90 ? -0.501 -11.856 6.846 1.00 98.00 90 ILE A O 1
ATOM 690 N N . GLU A 1 91 ? -0.485 -13.521 5.341 1.00 97.44 91 GLU A N 1
ATOM 691 C CA . GLU A 1 91 ? -1.136 -14.492 6.220 1.00 97.44 91 GLU A CA 1
ATOM 692 C C . GLU A 1 91 ? -0.324 -14.753 7.492 1.00 97.44 91 GLU A C 1
ATOM 694 O O . GLU A 1 91 ? -0.883 -14.893 8.573 1.00 97.44 91 GLU A O 1
ATOM 699 N N . LYS A 1 92 ? 1.007 -14.797 7.380 1.00 97.94 92 LYS A N 1
ATOM 700 C CA . LYS A 1 92 ? 1.888 -15.090 8.516 1.00 97.94 92 LYS A CA 1
ATOM 701 C C . LYS A 1 92 ? 2.169 -13.892 9.416 1.00 97.94 92 LYS A C 1
ATOM 703 O O . LYS A 1 92 ? 2.435 -14.106 10.593 1.00 97.94 92 LYS A O 1
ATOM 708 N N . GLN A 1 93 ? 2.149 -12.671 8.886 1.00 98.12 93 GLN A N 1
ATOM 709 C CA . GLN A 1 93 ? 2.481 -11.465 9.655 1.00 98.12 93 GLN A CA 1
ATOM 710 C C . GLN A 1 93 ? 1.258 -10.747 10.224 1.00 98.12 93 GLN A C 1
ATOM 712 O O . GLN A 1 93 ? 1.379 -10.063 11.234 1.00 98.12 93 GLN A O 1
ATOM 717 N N . ILE A 1 94 ? 0.105 -10.883 9.569 1.00 98.00 94 ILE A N 1
ATOM 718 C CA . ILE A 1 94 ? -1.116 -10.131 9.887 1.00 98.00 94 ILE A CA 1
ATOM 719 C C . ILE A 1 94 ? -2.285 -11.096 10.127 1.00 98.00 94 ILE A C 1
ATOM 721 O O . ILE A 1 94 ? -3.053 -10.926 11.070 1.00 98.00 94 ILE A O 1
ATOM 725 N N . GLY A 1 95 ? -2.405 -12.121 9.276 1.00 96.19 95 GLY A N 1
ATOM 726 C CA . GLY A 1 95 ? -3.593 -12.966 9.159 1.00 96.19 95 GLY A CA 1
ATOM 727 C C . GLY A 1 95 ? -4.617 -12.332 8.217 1.00 96.19 95 GLY A C 1
ATOM 728 O O . GLY A 1 95 ? -5.041 -11.192 8.411 1.00 96.19 95 GLY A O 1
ATOM 729 N N . GLY A 1 96 ? -5.036 -13.051 7.172 1.00 94.12 96 GLY A N 1
ATOM 730 C CA . GLY A 1 96 ? -5.908 -12.509 6.124 1.00 94.12 96 GLY A CA 1
ATOM 731 C C . GLY A 1 96 ? -7.272 -12.019 6.628 1.00 94.12 96 GLY A C 1
ATOM 732 O O . GLY A 1 96 ? -7.897 -11.157 6.005 1.00 94.12 96 GLY A O 1
ATOM 733 N N . GLU A 1 97 ? -7.724 -12.515 7.780 1.00 95.44 97 GLU A N 1
ATOM 734 C CA . GLU A 1 97 ? -8.961 -12.070 8.428 1.00 95.44 97 GLU A CA 1
ATOM 735 C C . GLU A 1 97 ? -8.849 -10.707 9.118 1.00 95.44 97 GLU A C 1
ATOM 737 O O . GLU A 1 97 ? -9.879 -10.095 9.381 1.00 95.44 97 GLU A O 1
ATOM 742 N N . GLN A 1 98 ? -7.636 -10.193 9.334 1.00 96.94 98 GLN A N 1
ATOM 743 C CA . GLN A 1 98 ? -7.398 -8.868 9.921 1.00 96.94 98 GLN A CA 1
ATOM 744 C C . GLN A 1 98 ? -7.154 -7.782 8.866 1.00 96.94 98 GLN A C 1
ATOM 746 O O . GLN A 1 98 ? -7.112 -6.594 9.182 1.00 96.94 98 GLN A O 1
ATOM 751 N N . VAL A 1 99 ? -7.024 -8.164 7.592 1.00 98.19 99 VAL A N 1
ATOM 752 C CA . VAL A 1 99 ? -6.780 -7.227 6.490 1.00 98.19 99 VAL A CA 1
ATOM 753 C C . VAL A 1 99 ? -8.094 -6.620 6.008 1.00 98.19 99 VAL A C 1
ATOM 755 O O . VAL A 1 99 ? -8.992 -7.330 5.543 1.00 98.19 99 VAL A O 1
ATOM 758 N N . ALA A 1 100 ? -8.187 -5.294 6.092 1.00 98.19 100 ALA A N 1
ATOM 759 C CA . ALA A 1 100 ? -9.280 -4.501 5.542 1.00 98.19 100 ALA A CA 1
ATOM 760 C C . ALA A 1 100 ? -9.126 -4.294 4.032 1.00 98.19 100 ALA A C 1
ATOM 762 O O . ALA A 1 100 ? -10.087 -4.416 3.273 1.00 98.19 100 ALA A O 1
ATOM 763 N N . ALA A 1 101 ? -7.905 -3.980 3.590 1.00 98.06 101 ALA A N 1
ATOM 764 C CA . ALA A 1 101 ? -7.612 -3.679 2.196 1.00 98.06 101 ALA A CA 1
ATOM 765 C C . ALA A 1 101 ? -6.194 -4.086 1.793 1.00 98.06 101 ALA A C 1
ATOM 767 O O . ALA A 1 101 ? -5.247 -3.971 2.568 1.00 98.06 101 ALA A O 1
ATOM 768 N N . ILE A 1 102 ? -6.061 -4.476 0.528 1.00 98.00 102 ILE A N 1
ATOM 769 C CA . ILE A 1 102 ? -4.792 -4.541 -0.193 1.00 98.00 102 ILE A CA 1
ATOM 770 C C . ILE A 1 102 ? -4.855 -3.443 -1.254 1.00 98.00 102 ILE A C 1
ATOM 772 O O . ILE A 1 102 ? -5.750 -3.465 -2.101 1.00 98.00 102 ILE A O 1
ATOM 776 N N . ILE A 1 103 ? -3.942 -2.475 -1.195 1.00 97.69 103 ILE A N 1
ATOM 777 C CA . ILE A 1 103 ? -3.843 -1.385 -2.167 1.00 97.69 103 ILE A CA 1
ATOM 778 C C . ILE A 1 103 ? -2.595 -1.574 -3.028 1.00 97.69 103 ILE A C 1
ATOM 780 O O . ILE A 1 103 ? -1.493 -1.766 -2.520 1.00 97.69 103 ILE A O 1
ATOM 784 N N . ILE A 1 104 ? -2.782 -1.556 -4.347 1.00 96.31 104 ILE A N 1
ATOM 785 C CA . ILE A 1 104 ? -1.716 -1.763 -5.327 1.00 96.31 104 ILE A CA 1
ATOM 786 C C . ILE A 1 104 ? -1.988 -0.937 -6.586 1.00 96.31 104 ILE A C 1
ATOM 788 O O . ILE A 1 104 ? -3.124 -0.852 -7.054 1.00 96.31 104 ILE A O 1
ATOM 792 N N . GLU A 1 105 ? -0.939 -0.338 -7.142 1.00 95.81 105 GLU A N 1
ATOM 793 C CA . GLU A 1 105 ? -0.971 0.266 -8.474 1.00 95.81 105 GLU A CA 1
ATOM 794 C C . GLU A 1 105 ? -0.784 -0.849 -9.524 1.00 95.81 105 GLU A C 1
ATOM 796 O O . GLU A 1 105 ? 0.188 -1.601 -9.423 1.00 95.81 105 GLU A O 1
ATOM 801 N N . PRO A 1 106 ? -1.660 -0.993 -10.540 1.00 94.44 106 PRO A N 1
ATOM 802 C CA . PRO A 1 106 ? -1.497 -2.027 -11.570 1.00 94.44 106 PRO A CA 1
ATOM 803 C C . PRO A 1 106 ? -0.161 -1.939 -12.320 1.00 94.44 106 PRO A C 1
ATOM 805 O O . PRO A 1 106 ? 0.396 -2.962 -12.709 1.00 94.44 106 PRO A O 1
ATOM 808 N N . ILE A 1 107 ? 0.330 -0.712 -12.499 1.00 95.50 107 ILE A N 1
ATOM 809 C CA . ILE A 1 107 ? 1.687 -0.361 -12.915 1.00 95.50 107 ILE A CA 1
ATOM 810 C C . ILE A 1 107 ? 2.121 0.746 -11.953 1.00 95.50 107 ILE A C 1
ATOM 812 O O . ILE A 1 107 ? 1.430 1.761 -11.869 1.00 95.50 107 ILE A O 1
ATOM 816 N N . GLN A 1 108 ? 3.212 0.559 -11.210 1.00 97.38 108 GLN A N 1
ATOM 817 C CA . GLN A 1 108 ? 3.640 1.548 -10.213 1.00 97.38 108 GLN A CA 1
ATOM 818 C C . GLN A 1 108 ? 4.301 2.739 -10.891 1.00 97.38 108 GLN A C 1
ATOM 820 O O . GLN A 1 108 ? 5.314 2.560 -11.563 1.00 97.38 108 GLN A O 1
ATOM 825 N N . GLY A 1 109 ? 3.765 3.944 -10.698 1.00 96.62 109 GLY A N 1
ATOM 826 C CA . GLY A 1 109 ? 4.264 5.155 -11.356 1.00 96.62 109 GLY A CA 1
ATOM 827 C C . GLY A 1 109 ? 5.602 5.614 -10.778 1.00 96.62 109 GLY A C 1
ATOM 828 O O . GLY A 1 109 ? 6.668 5.289 -11.300 1.00 96.62 109 GLY A O 1
ATOM 829 N N . GLU A 1 110 ? 5.545 6.328 -9.652 1.00 95.69 110 GLU A N 1
ATOM 830 C CA . GLU A 1 110 ? 6.711 6.902 -8.952 1.00 95.69 110 GLU A CA 1
ATOM 831 C C . GLU A 1 110 ? 7.736 5.850 -8.492 1.00 95.69 110 GLU A C 1
ATOM 833 O O . GLU A 1 110 ? 8.905 6.169 -8.261 1.00 95.69 110 GLU A O 1
ATOM 838 N N . GLY A 1 111 ? 7.308 4.589 -8.367 1.00 91.94 111 GLY A N 1
ATOM 839 C CA . GLY A 1 111 ? 8.178 3.444 -8.104 1.00 91.94 111 GLY A CA 1
ATOM 840 C C . GLY A 1 111 ? 9.148 3.120 -9.245 1.00 91.94 111 GLY A C 1
ATOM 841 O O . GLY A 1 111 ? 10.149 2.446 -9.008 1.00 91.94 111 GLY A O 1
ATOM 842 N N . GLY A 1 112 ? 8.883 3.627 -10.455 1.00 95.81 112 GLY A N 1
ATOM 843 C CA . GLY A 1 112 ? 9.729 3.460 -11.637 1.00 95.81 112 GLY A CA 1
ATOM 844 C C . GLY A 1 112 ? 9.050 2.733 -12.797 1.00 95.81 112 GLY A C 1
ATOM 845 O O . GLY A 1 112 ? 9.713 1.948 -13.468 1.00 95.81 112 GLY A O 1
ATOM 846 N N . PHE A 1 113 ? 7.752 2.962 -13.025 1.00 95.56 113 PHE A N 1
ATOM 847 C CA . PHE A 1 113 ? 6.961 2.294 -14.073 1.00 95.56 113 PHE A CA 1
ATOM 848 C C . PHE A 1 113 ? 7.058 0.763 -13.997 1.00 95.56 113 PHE A C 1
ATOM 850 O O . PHE A 1 113 ? 7.199 0.067 -15.003 1.00 95.56 113 PHE A O 1
ATOM 857 N N . ILE A 1 114 ? 7.003 0.231 -12.772 1.00 95.94 114 ILE A N 1
ATOM 858 C CA . ILE A 1 114 ? 7.157 -1.201 -12.524 1.00 95.94 114 ILE A CA 1
ATOM 859 C C . ILE A 1 114 ? 5.881 -1.908 -12.974 1.00 95.94 114 ILE A C 1
ATOM 861 O O . ILE A 1 114 ? 4.816 -1.750 -12.372 1.00 95.94 114 ILE A O 1
ATOM 865 N N . VAL A 1 115 ? 6.008 -2.705 -14.033 1.00 96.44 115 VAL A N 1
ATOM 866 C CA . VAL A 1 115 ? 4.965 -3.619 -14.494 1.00 96.44 115 VAL A CA 1
ATOM 867 C C . VAL A 1 115 ? 5.166 -4.961 -13.780 1.00 96.44 115 VAL A C 1
ATOM 869 O O . VAL A 1 115 ? 6.223 -5.577 -13.953 1.00 96.44 115 VAL A O 1
ATOM 872 N N . PRO A 1 116 ? 4.199 -5.429 -12.970 1.00 93.62 116 PRO A N 1
ATOM 873 C CA . PRO A 1 116 ? 4.303 -6.734 -12.331 1.00 93.62 116 PRO A CA 1
ATOM 874 C C . PRO A 1 116 ? 4.339 -7.853 -13.373 1.00 93.62 116 PRO A C 1
ATOM 876 O O . PRO A 1 116 ? 3.734 -7.737 -14.441 1.00 93.62 116 PRO A O 1
ATOM 879 N N . ALA A 1 117 ? 4.988 -8.972 -13.035 1.00 91.38 117 ALA A N 1
ATOM 880 C CA . ALA A 1 117 ? 4.947 -10.164 -13.875 1.00 91.38 117 ALA A CA 1
ATOM 881 C C . ALA A 1 117 ? 3.496 -10.605 -14.133 1.00 91.38 117 ALA A C 1
ATOM 883 O O . ALA A 1 117 ? 2.603 -10.428 -13.290 1.00 91.38 117 ALA A O 1
ATOM 884 N N . GLU A 1 118 ? 3.265 -11.209 -15.299 1.00 84.12 118 GLU A N 1
ATOM 885 C CA . GLU A 1 118 ? 1.933 -11.627 -15.724 1.00 84.12 118 GLU A CA 1
ATOM 886 C C . GLU A 1 118 ? 1.241 -12.503 -14.664 1.00 84.12 118 GLU A C 1
ATOM 888 O O . GLU A 1 118 ? 1.867 -13.271 -13.933 1.00 84.12 118 GLU A O 1
ATOM 893 N N . ALA A 1 119 ? -0.079 -12.352 -14.552 1.00 75.62 119 ALA A N 1
ATOM 894 C CA . ALA A 1 119 ? -0.942 -13.031 -13.585 1.00 75.62 119 ALA A CA 1
ATOM 895 C C . ALA A 1 119 ? -0.715 -12.694 -12.097 1.00 75.62 119 ALA A C 1
ATOM 897 O O . ALA A 1 119 ? -1.599 -13.016 -11.300 1.00 75.62 119 ALA A O 1
ATOM 898 N N . SER A 1 120 ? 0.350 -11.973 -11.717 1.00 68.50 120 SER A N 1
ATOM 899 C CA . SER A 1 120 ? 0.577 -11.537 -10.326 1.00 68.50 120 SER A CA 1
ATOM 900 C C . SER A 1 120 ? -0.635 -10.782 -9.769 1.00 68.50 120 SER A C 1
ATOM 902 O O . SER A 1 120 ? -1.228 -11.173 -8.764 1.00 68.50 120 SER A O 1
ATOM 904 N N . CYS A 1 121 ? -1.121 -9.783 -10.513 1.00 68.44 121 CYS A N 1
ATOM 905 C CA . CYS A 1 121 ? -2.268 -8.984 -10.089 1.00 68.44 121 CYS A CA 1
ATOM 906 C C . CYS A 1 121 ? -3.613 -9.741 -10.184 1.00 68.44 121 CYS A C 1
ATOM 908 O O . CYS A 1 121 ? -4.551 -9.469 -9.436 1.00 68.44 121 CYS A O 1
ATOM 910 N N . ARG A 1 122 ? -3.721 -10.753 -11.063 1.00 73.19 122 ARG A N 1
ATOM 911 C CA . ARG A 1 122 ? -4.954 -11.553 -11.230 1.00 73.19 122 ARG A CA 1
ATOM 912 C C . ARG A 1 122 ? -5.239 -12.464 -10.034 1.00 73.19 122 ARG A C 1
ATOM 914 O O . ARG A 1 122 ? -6.362 -12.951 -9.912 1.00 73.19 122 ARG A O 1
ATOM 921 N N . ARG A 1 123 ? -4.240 -12.705 -9.183 1.00 76.00 123 ARG A N 1
ATOM 922 C CA . ARG A 1 123 ? -4.317 -13.641 -8.058 1.00 76.00 123 ARG A CA 1
ATOM 923 C C . ARG A 1 123 ? -4.715 -12.987 -6.733 1.00 76.00 123 ARG A C 1
ATOM 925 O O . ARG A 1 123 ? -4.941 -13.706 -5.761 1.00 76.00 123 ARG A O 1
ATOM 932 N N . TRP A 1 124 ? -4.845 -11.660 -6.694 1.00 74.88 124 TRP A N 1
ATOM 933 C CA . TRP A 1 124 ? -5.333 -10.964 -5.508 1.00 74.88 124 TRP A CA 1
ATOM 934 C C . TRP A 1 124 ? -6.787 -11.344 -5.196 1.00 74.88 124 TRP A C 1
ATOM 936 O O . TRP A 1 124 ? -7.603 -11.464 -6.120 1.00 74.88 124 TRP A O 1
ATOM 946 N N . PRO A 1 125 ? -7.141 -11.532 -3.909 1.00 65.50 125 PRO A N 1
ATOM 947 C CA . PRO A 1 125 ? -8.518 -11.779 -3.509 1.00 65.50 125 PRO A CA 1
ATOM 948 C C . PRO A 1 125 ? -9.422 -10.662 -4.032 1.00 65.50 125 PRO A C 1
ATOM 950 O O . PRO A 1 125 ? -9.203 -9.482 -3.759 1.00 65.50 125 PRO A O 1
ATOM 953 N N . ARG A 1 126 ? -10.452 -11.021 -4.801 1.00 62.16 126 ARG A N 1
ATOM 954 C CA . ARG A 1 126 ? -11.430 -10.046 -5.293 1.00 62.16 126 ARG A CA 1
ATOM 955 C C . ARG A 1 126 ? -12.435 -9.721 -4.197 1.00 62.16 126 ARG A C 1
ATOM 957 O O . ARG A 1 126 ? -13.466 -10.379 -4.134 1.00 62.16 126 ARG A O 1
ATOM 964 N N . GLY A 1 127 ? -12.120 -8.715 -3.381 1.00 51.72 127 GLY A N 1
ATOM 965 C CA . GLY A 1 127 ? -13.017 -8.130 -2.380 1.00 51.72 127 GLY A CA 1
ATOM 966 C C . GLY A 1 127 ? -13.625 -9.134 -1.388 1.00 51.72 127 GLY A C 1
ATOM 967 O O . GLY A 1 127 ? -13.361 -10.339 -1.435 1.00 51.72 127 GLY A O 1
ATOM 968 N N . PRO A 1 128 ? -14.449 -8.663 -0.446 1.00 41.94 128 PRO A N 1
ATOM 969 C CA . PRO A 1 128 ? -15.139 -9.562 0.458 1.00 41.94 128 PRO A CA 1
ATOM 970 C C . PRO A 1 128 ? -16.231 -10.325 -0.303 1.00 41.94 128 PRO A C 1
ATOM 972 O O . PRO A 1 128 ? -17.202 -9.746 -0.788 1.00 41.94 128 PRO A O 1
ATOM 975 N N . ARG A 1 129 ? -16.115 -11.658 -0.357 1.00 41.41 129 ARG A N 1
ATOM 976 C CA . ARG A 1 129 ? -17.290 -12.526 -0.488 1.00 41.41 129 ARG A CA 1
ATOM 977 C C . ARG A 1 129 ? -17.993 -12.512 0.861 1.00 41.41 129 ARG A C 1
ATOM 979 O O . ARG A 1 129 ? -17.774 -13.396 1.683 1.00 41.41 129 ARG A O 1
ATOM 986 N N . THR A 1 130 ? -18.798 -11.489 1.121 1.00 34.88 130 THR A N 1
ATOM 987 C CA . THR A 1 130 ? -19.722 -11.534 2.249 1.00 34.88 130 THR A CA 1
ATOM 988 C C . THR A 1 130 ? -20.723 -12.655 1.973 1.00 34.88 130 THR A C 1
ATOM 990 O O . THR A 1 130 ? -21.695 -12.498 1.238 1.00 34.88 130 THR A O 1
ATOM 993 N N . ARG A 1 131 ? -20.503 -13.835 2.561 1.00 32.88 131 ARG A N 1
ATOM 994 C CA . ARG A 1 131 ? -21.635 -14.697 2.893 1.00 32.88 131 ARG A CA 1
ATOM 995 C C . ARG A 1 131 ? -22.323 -13.944 4.019 1.00 32.88 131 ARG A C 1
ATOM 997 O O . ARG A 1 131 ? -21.850 -13.975 5.148 1.00 32.88 131 ARG A O 1
ATOM 1004 N N . ALA A 1 132 ? -23.350 -13.167 3.687 1.00 29.97 132 ALA A N 1
ATOM 1005 C CA . ALA A 1 132 ? -24.223 -12.589 4.690 1.00 29.97 132 ALA A CA 1
ATOM 1006 C C . ALA A 1 132 ? -24.800 -13.762 5.491 1.00 29.97 132 ALA A C 1
ATOM 1008 O O . ALA A 1 132 ? -25.720 -14.440 5.039 1.00 29.97 132 ALA A O 1
ATOM 1009 N N . SER A 1 133 ? -24.209 -14.075 6.642 1.00 36.31 133 SER A N 1
ATOM 1010 C CA . SER A 1 133 ? -24.877 -14.898 7.634 1.00 36.31 133 SER A CA 1
ATOM 1011 C C . SER A 1 133 ? -26.013 -14.036 8.160 1.00 36.31 133 SER A C 1
ATOM 1013 O O . SER A 1 133 ? -25.805 -13.122 8.955 1.00 36.31 133 SER A O 1
ATOM 1015 N N . SER A 1 134 ? -27.211 -14.274 7.640 1.00 34.38 134 SER A N 1
ATOM 1016 C CA . SER A 1 134 ? -28.452 -13.737 8.171 1.00 34.38 134 SER A CA 1
ATOM 1017 C C . SER A 1 134 ? -28.676 -14.311 9.571 1.00 34.38 134 SER A C 1
ATOM 1019 O O . SER A 1 134 ? -29.393 -15.292 9.745 1.00 34.38 134 SER A O 1
ATOM 1021 N N . SER A 1 135 ? -28.041 -13.722 10.577 1.00 37.09 135 SER A N 1
ATOM 1022 C CA . SER A 1 135 ? -28.483 -13.833 11.961 1.00 37.09 135 SER A CA 1
ATOM 1023 C C . SER A 1 135 ? -29.213 -12.537 12.296 1.00 37.09 135 SER A C 1
ATOM 1025 O O . SER A 1 135 ? -28.620 -11.547 12.721 1.00 37.09 135 SER A O 1
ATOM 1027 N N . SER A 1 136 ? -30.515 -12.530 12.023 1.00 30.70 136 SER A N 1
ATOM 1028 C CA . SER A 1 136 ? -31.455 -11.543 12.549 1.00 30.70 136 SER A CA 1
ATOM 1029 C C . SER A 1 136 ? -31.345 -11.490 14.080 1.00 30.70 136 SER A C 1
ATOM 1031 O O . SER A 1 136 ? -31.408 -12.550 14.706 1.00 30.70 136 SER A O 1
ATOM 1033 N N . PRO A 1 137 ? -31.228 -10.310 14.712 1.00 37.28 137 PRO A N 1
ATOM 1034 C CA . PRO A 1 137 ? -31.320 -10.216 16.158 1.00 37.28 137 PRO A CA 1
ATOM 1035 C C . PRO A 1 137 ? -32.794 -10.348 16.546 1.00 37.28 137 PRO A C 1
ATOM 1037 O O . PRO A 1 137 ? -33.604 -9.452 16.301 1.00 37.28 137 PRO A O 1
ATOM 1040 N N . THR A 1 138 ? -33.169 -11.480 17.137 1.00 37.19 138 THR A N 1
ATOM 1041 C CA . THR A 1 138 ? -34.460 -11.614 17.811 1.00 37.19 138 THR A CA 1
ATOM 1042 C C . THR A 1 138 ? -34.477 -10.647 18.991 1.00 37.19 138 THR A C 1
ATOM 1044 O O . THR A 1 138 ? -33.811 -10.872 20.000 1.00 37.19 138 THR A O 1
ATOM 1047 N N . ARG A 1 139 ? -35.230 -9.550 18.862 1.00 36.00 139 ARG A N 1
ATOM 1048 C CA . ARG A 1 139 ? -35.656 -8.721 19.994 1.00 36.00 139 ARG A CA 1
ATOM 1049 C C . ARG A 1 139 ? -36.458 -9.608 20.948 1.00 36.00 139 ARG A C 1
ATOM 1051 O O . ARG A 1 139 ? -37.597 -9.950 20.651 1.00 36.00 139 ARG A O 1
ATOM 1058 N N . SER A 1 140 ? -35.885 -9.967 22.090 1.00 40.50 140 SER A N 1
ATOM 1059 C CA . SER A 1 140 ? -36.667 -10.433 23.232 1.00 40.50 140 SER A CA 1
ATOM 1060 C C . SER A 1 140 ? -37.313 -9.214 23.892 1.00 40.50 140 SER A C 1
ATOM 1062 O O . SER A 1 140 ? -36.624 -8.392 24.499 1.00 40.50 140 SER A O 1
ATOM 1064 N N . SER A 1 141 ? -38.626 -9.063 23.733 1.00 38.41 141 SER A N 1
ATOM 1065 C CA . SER A 1 141 ? -39.422 -8.106 24.508 1.00 38.41 141 SER A CA 1
ATOM 1066 C C . SER A 1 141 ? -39.398 -8.481 25.997 1.00 38.41 141 SER A C 1
ATOM 1068 O O . SER A 1 141 ? -39.502 -9.668 26.309 1.00 38.41 141 SER A O 1
ATOM 1070 N N . PRO A 1 142 ? -39.305 -7.519 26.931 1.00 40.31 142 PRO A N 1
ATOM 1071 C CA . PRO A 1 142 ? -39.476 -7.808 28.348 1.00 40.31 142 PRO A CA 1
ATOM 1072 C C . PRO A 1 142 ? -40.967 -8.019 28.645 1.00 40.31 142 PRO A C 1
ATOM 1074 O O . PRO A 1 142 ? -41.797 -7.163 28.341 1.00 40.31 142 PRO A O 1
ATOM 1077 N N . ALA A 1 143 ? -41.316 -9.169 29.222 1.00 42.78 143 ALA A N 1
ATOM 1078 C CA . ALA A 1 143 ? -42.657 -9.420 29.734 1.00 42.78 143 ALA A CA 1
ATOM 1079 C C . ALA A 1 143 ? -42.914 -8.532 30.963 1.00 42.78 143 ALA A C 1
ATOM 1081 O O . ALA A 1 143 ? -42.167 -8.575 31.940 1.00 42.78 143 ALA A O 1
ATOM 1082 N N . SER A 1 144 ? -43.970 -7.719 30.905 1.00 43.81 144 SER A N 1
ATOM 1083 C CA . SER A 1 144 ? -44.483 -6.954 32.039 1.00 43.81 144 SER A CA 1
ATOM 1084 C C . SER A 1 144 ? -45.078 -7.899 33.086 1.00 43.81 144 SER A C 1
ATOM 1086 O O . SER A 1 144 ? -46.032 -8.617 32.786 1.00 43.81 144 SER A O 1
ATOM 1088 N N . ALA A 1 145 ? -44.570 -7.866 34.316 1.00 42.72 145 ALA A N 1
ATOM 1089 C CA . ALA A 1 145 ? -45.257 -8.439 35.468 1.00 42.72 145 ALA A CA 1
ATOM 1090 C C . ALA A 1 145 ? -46.161 -7.363 36.093 1.00 42.72 145 ALA A C 1
ATOM 1092 O O . ALA A 1 145 ? -45.688 -6.298 36.488 1.00 42.72 145 ALA A O 1
ATOM 1093 N N . ALA A 1 146 ? -47.464 -7.636 36.138 1.00 49.19 146 ALA A N 1
ATOM 1094 C CA . ALA A 1 146 ? -48.455 -6.842 36.859 1.00 49.19 146 ALA A CA 1
ATOM 1095 C C . ALA A 1 146 ? -48.419 -7.172 38.369 1.00 49.19 146 ALA A C 1
ATOM 1097 O O . ALA A 1 146 ? -48.066 -8.299 38.727 1.00 49.19 146 ALA A O 1
ATOM 1098 N N . PRO A 1 147 ? -48.793 -6.237 39.264 1.00 47.72 147 PRO A N 1
ATOM 1099 C CA . PRO A 1 147 ? -48.793 -6.477 40.702 1.00 47.72 147 PRO A CA 1
ATOM 1100 C C . PRO A 1 147 ? -50.099 -7.148 41.151 1.00 47.72 147 PRO A C 1
ATOM 1102 O O . PRO A 1 147 ? -51.189 -6.715 40.779 1.00 47.72 147 PRO A O 1
ATOM 1105 N N . ALA A 1 148 ? -49.994 -8.176 41.993 1.00 49.81 148 ALA A N 1
ATOM 1106 C CA . ALA A 1 148 ? -51.125 -8.718 42.739 1.00 49.81 148 ALA A CA 1
ATOM 1107 C C . ALA A 1 148 ? -51.142 -8.102 44.147 1.00 49.81 148 ALA A C 1
ATOM 1109 O O . ALA A 1 148 ? -50.274 -8.382 44.970 1.00 49.81 148 ALA A O 1
ATOM 1110 N N . ASN A 1 149 ? -52.134 -7.247 44.396 1.00 51.56 149 ASN A N 1
ATOM 1111 C CA . ASN A 1 149 ? -52.569 -6.838 45.730 1.00 51.56 149 ASN A CA 1
ATOM 1112 C C . ASN A 1 149 ? -53.418 -7.949 46.364 1.00 51.56 149 ASN A C 1
ATOM 1114 O O . ASN A 1 149 ? -54.243 -8.549 45.675 1.00 51.56 149 ASN A O 1
ATOM 1118 N N . GLY A 1 150 ? -53.305 -8.125 47.683 1.00 40.34 150 GLY A N 1
ATOM 1119 C CA . GLY A 1 150 ? -54.308 -8.839 48.476 1.00 40.34 150 GLY A CA 1
ATOM 1120 C C . GLY A 1 150 ? -53.831 -9.267 49.863 1.00 40.34 150 GLY A C 1
ATOM 1121 O O . GLY A 1 150 ? -53.399 -10.402 50.029 1.00 40.34 150 GLY A O 1
ATOM 1122 N N . SER A 1 151 ? -53.938 -8.365 50.844 1.00 43.09 151 SER A N 1
ATOM 1123 C CA . SER A 1 151 ? -54.007 -8.672 52.289 1.00 43.09 151 SER A CA 1
ATOM 1124 C C . SER A 1 151 ? -55.323 -9.417 52.623 1.00 43.09 151 SER A C 1
ATOM 1126 O O . SER A 1 151 ? -56.197 -9.490 51.750 1.00 43.09 151 SER A O 1
ATOM 1128 N N . PRO A 1 152 ? -55.507 -9.984 53.833 1.00 56.56 152 PRO A N 1
ATOM 1129 C CA . PRO A 1 152 ? -55.485 -9.267 55.122 1.00 56.56 152 PRO A CA 1
ATOM 1130 C C . PRO A 1 152 ? -54.241 -9.518 55.977 1.00 56.56 152 PRO A C 1
ATOM 1132 O O . PRO A 1 152 ? -53.745 -10.666 55.986 1.00 56.56 152 PRO A O 1
#